Protein AF-W2FVL3-F1 (afdb_monomer_lite)

Secondary structure (DSSP, 8-state):
--HHHHHHHHHHHHHHHHHHHHT--HHHHHHHHHHHHHHHHHHHHHHHHHHHHHHHHHHHHHHHHHHHHHHHHHHHHHHHH--HHHHHHHHHHHHHHHHHHHHH--HHHHHHHHHHHHHHHHHHHHHHHHHT-TT--GGG--STTB-TTT--B---TT---TTT----

Structure (mmCIF, N/CA/C/O backbone):
data_AF-W2FVL3-F1
#
_entry.id   AF-W2FVL3-F1
#
loop_
_atom_site.group_PDB
_atom_site.id
_atom_site.type_symbol
_atom_site.label_atom_id
_atom_site.label_alt_id
_atom_site.label_comp_id
_atom_site.label_asym_id
_atom_site.label_entity_id
_atom_site.label_seq_id
_atom_site.pdbx_PDB_ins_code
_atom_site.Cartn_x
_atom_site.Cartn_y
_atom_site.Cartn_z
_atom_site.occupancy
_atom_site.B_iso_or_equiv
_atom_site.auth_seq_id
_atom_site.auth_comp_id
_atom_site.auth_asym_id
_atom_site.auth_atom_id
_atom_site.pdbx_PDB_model_num
ATOM 1 N N . MET A 1 1 ? -37.834 19.046 22.565 1.00 61.03 1 MET A N 1
ATOM 2 C CA . MET A 1 1 ? -37.495 18.593 23.935 1.00 61.03 1 MET A CA 1
ATOM 3 C C . MET A 1 1 ? -36.667 19.686 24.586 1.00 61.03 1 MET A C 1
ATOM 5 O O . MET A 1 1 ? -35.630 20.024 24.032 1.00 61.03 1 MET A O 1
ATOM 9 N N . SER A 1 2 ? -37.139 20.301 25.674 1.00 80.56 2 SER A N 1
ATOM 10 C CA . SER A 1 2 ? -36.392 21.390 26.328 1.00 80.56 2 SER A CA 1
ATOM 11 C C . SER A 1 2 ? -35.314 20.845 27.274 1.00 80.56 2 SER A C 1
ATOM 13 O O . SER A 1 2 ? -35.442 19.735 27.798 1.00 80.56 2 SER A O 1
ATOM 15 N N . SER A 1 3 ? -34.259 21.624 27.528 1.00 77.00 3 SER A N 1
ATOM 16 C CA . SER A 1 3 ? -33.194 21.294 28.495 1.00 77.00 3 SER A CA 1
ATOM 17 C C . SER A 1 3 ? -33.758 20.909 29.870 1.00 77.00 3 SER A C 1
ATOM 19 O O . SER A 1 3 ? -33.365 19.907 30.460 1.00 77.00 3 SER A O 1
ATOM 21 N N . SER A 1 4 ? -34.791 21.626 30.315 1.00 81.12 4 SER A N 1
ATOM 22 C CA . SER A 1 4 ? -35.552 21.362 31.543 1.00 81.12 4 SER A CA 1
ATOM 23 C C . SER A 1 4 ? -36.251 19.990 31.574 1.00 81.12 4 SER A C 1
ATOM 25 O O . SER A 1 4 ? -36.452 19.407 32.643 1.00 81.12 4 SER A O 1
ATOM 27 N N . GLN A 1 5 ? -36.659 19.456 30.422 1.00 81.56 5 GLN A N 1
ATOM 28 C CA . GLN A 1 5 ? -37.253 18.118 30.335 1.00 81.56 5 GLN A CA 1
ATOM 29 C C . GLN A 1 5 ? -36.175 17.030 30.409 1.00 81.56 5 GLN A C 1
ATOM 31 O O . GLN A 1 5 ? -36.353 16.046 31.127 1.00 81.56 5 GLN A O 1
ATOM 36 N N . LEU A 1 6 ? -35.034 17.233 29.744 1.00 85.94 6 LEU A N 1
ATOM 37 C CA . LEU A 1 6 ? -33.889 16.319 29.804 1.00 85.94 6 LEU A CA 1
ATOM 38 C C . LEU A 1 6 ? -33.333 16.193 31.231 1.00 85.94 6 LEU A C 1
ATOM 40 O O . LEU A 1 6 ? -33.137 15.075 31.711 1.00 85.94 6 LEU A O 1
ATOM 44 N N . GLU A 1 7 ? -33.175 17.308 31.945 1.00 86.81 7 GLU A N 1
ATOM 45 C CA . GLU A 1 7 ? -32.717 17.341 33.342 1.00 86.81 7 GLU A CA 1
ATOM 46 C C . GLU A 1 7 ? -33.623 16.496 34.257 1.00 86.81 7 GLU A C 1
ATOM 48 O O . GLU A 1 7 ? -33.160 15.627 34.999 1.00 86.81 7 GLU A O 1
ATOM 53 N N . ARG A 1 8 ? -34.947 16.672 34.127 1.00 85.69 8 ARG A N 1
ATOM 54 C CA . ARG A 1 8 ? -35.949 15.918 34.895 1.00 85.69 8 ARG A CA 1
ATOM 55 C C . ARG A 1 8 ? -35.918 14.422 34.592 1.00 85.69 8 ARG A C 1
ATOM 57 O O . ARG A 1 8 ? -36.069 13.610 35.504 1.00 85.69 8 ARG A O 1
ATOM 64 N N . THR A 1 9 ? -35.699 14.034 33.335 1.00 88.56 9 THR A N 1
ATOM 65 C CA . THR A 1 9 ? -35.560 12.611 32.972 1.00 88.56 9 THR A CA 1
ATOM 66 C C . THR A 1 9 ? -34.269 11.991 33.508 1.00 88.56 9 THR A C 1
ATOM 68 O O . THR A 1 9 ? -34.305 10.861 33.996 1.00 88.56 9 THR A O 1
ATOM 71 N N . ARG A 1 10 ? -33.147 12.727 33.504 1.00 89.31 10 ARG A N 1
ATOM 72 C CA . ARG A 1 10 ? -31.885 12.285 34.122 1.00 89.31 10 ARG A CA 1
ATOM 73 C C . ARG A 1 10 ? -32.040 12.080 35.624 1.00 89.31 10 ARG A C 1
ATOM 75 O O . ARG A 1 10 ? -31.645 11.030 36.122 1.00 89.31 10 ARG A O 1
ATOM 82 N N . GLN A 1 11 ? -32.661 13.031 36.324 1.00 89.06 11 GLN A N 1
ATOM 83 C CA . GLN A 1 11 ? -32.917 12.923 37.763 1.00 89.06 11 GLN A CA 1
ATOM 84 C C . GLN A 1 11 ? -33.814 11.724 38.094 1.00 89.06 11 GLN A C 1
ATOM 86 O O . GLN A 1 11 ? -33.432 10.894 38.918 1.00 89.06 11 GLN A O 1
ATOM 91 N N . LYS A 1 12 ? -34.936 11.549 37.380 1.00 91.00 12 LYS A N 1
ATOM 92 C CA . LYS A 1 12 ? -35.815 10.375 37.548 1.00 91.00 12 LYS A CA 1
ATOM 93 C C . LYS A 1 12 ? -35.104 9.048 37.273 1.00 91.00 12 LYS A C 1
ATOM 95 O O . LYS A 1 12 ? -35.323 8.071 37.989 1.00 91.00 12 LYS A O 1
ATOM 100 N N . ASN A 1 13 ? -34.255 8.983 36.249 1.00 91.38 13 ASN A N 1
ATOM 101 C CA . ASN A 1 13 ? -33.482 7.776 35.947 1.00 91.38 13 ASN A CA 1
ATOM 102 C C . ASN A 1 13 ? -32.419 7.490 37.013 1.00 91.38 13 ASN A C 1
ATOM 104 O O . ASN A 1 13 ? -32.245 6.336 37.405 1.00 91.38 13 ASN A O 1
ATOM 108 N N . ALA A 1 14 ? -31.746 8.525 37.519 1.00 89.94 14 ALA A N 1
ATOM 109 C CA . ALA A 1 14 ? -30.783 8.393 38.606 1.00 89.94 14 ALA A CA 1
ATOM 110 C C . ALA A 1 14 ? -31.454 7.892 39.894 1.00 89.94 14 ALA A C 1
ATOM 112 O O . ALA A 1 14 ? -30.926 6.998 40.554 1.00 89.94 14 ALA A O 1
ATOM 113 N N . GLU A 1 15 ? -32.637 8.409 40.222 1.00 87.81 15 GLU A N 1
ATOM 114 C CA . GLU A 1 15 ? -33.422 7.988 41.383 1.00 87.81 15 GLU A CA 1
ATOM 115 C C . GLU A 1 15 ? -33.911 6.538 41.248 1.00 87.81 15 GLU A C 1
ATOM 117 O O . GLU A 1 15 ? -33.683 5.724 42.144 1.00 87.81 15 GLU A O 1
ATOM 122 N N . ARG A 1 16 ? -34.453 6.155 40.081 1.00 87.06 16 ARG A N 1
ATOM 123 C CA . ARG A 1 16 ? -34.780 4.750 39.765 1.00 87.06 16 ARG A CA 1
ATOM 124 C C . ARG A 1 16 ? -33.578 3.827 39.926 1.00 87.06 16 ARG A C 1
ATOM 126 O O . ARG A 1 16 ? -33.713 2.715 40.431 1.00 87.06 16 ARG A O 1
ATOM 133 N N . HIS A 1 17 ? -32.402 4.268 39.495 1.00 85.94 17 HIS A N 1
ATOM 134 C CA . HIS A 1 17 ? -31.179 3.489 39.614 1.00 85.94 17 HIS A CA 1
ATOM 135 C C . HIS A 1 17 ? -30.710 3.353 41.074 1.00 85.94 17 HIS A C 1
ATOM 137 O O . HIS A 1 17 ? -30.272 2.272 41.469 1.00 85.94 17 HIS A O 1
ATOM 143 N N . ARG A 1 18 ? -30.853 4.403 41.899 1.00 84.38 18 ARG A N 1
ATOM 144 C CA . ARG A 1 18 ? -30.587 4.349 43.351 1.00 84.38 18 ARG A CA 1
ATOM 145 C C . ARG A 1 18 ? -31.518 3.367 44.061 1.00 84.38 18 ARG A C 1
ATOM 147 O O . ARG A 1 18 ? -31.030 2.518 44.799 1.00 84.38 18 ARG A O 1
ATOM 154 N N . LEU A 1 19 ? -32.822 3.435 43.786 1.00 85.19 19 LEU A N 1
ATOM 155 C CA . LEU A 1 19 ? -33.815 2.525 44.369 1.00 85.19 19 LEU A CA 1
ATOM 156 C C . LEU A 1 19 ? -33.547 1.070 43.979 1.00 85.19 19 LEU A C 1
ATOM 158 O O . LEU A 1 19 ? -33.533 0.198 44.842 1.00 85.19 19 LEU A O 1
ATOM 162 N N . ARG A 1 20 ? -33.237 0.816 42.700 1.00 81.25 20 ARG A N 1
ATOM 163 C CA . ARG A 1 20 ? -32.835 -0.521 42.245 1.00 81.25 20 ARG A CA 1
ATOM 164 C C . ARG A 1 20 ? -31.609 -1.016 42.994 1.00 81.25 20 ARG A C 1
ATOM 166 O O . ARG A 1 20 ? -31.635 -2.139 43.460 1.00 81.25 20 ARG A O 1
ATOM 173 N N . ARG A 1 21 ? -30.562 -0.193 43.152 1.00 78.94 21 ARG A N 1
ATOM 174 C CA . ARG A 1 21 ? -29.357 -0.566 43.918 1.00 78.94 21 ARG A CA 1
ATOM 175 C C . ARG A 1 21 ? -29.659 -0.898 45.381 1.00 78.94 21 ARG A C 1
ATOM 177 O O . ARG A 1 21 ? -29.070 -1.841 45.889 1.00 78.94 21 ARG A O 1
ATOM 184 N N . ALA A 1 22 ? -30.561 -0.161 46.028 1.00 80.62 22 ALA A N 1
ATOM 185 C CA . ALA A 1 22 ? -30.944 -0.402 47.420 1.00 80.62 22 ALA A CA 1
ATOM 186 C C . ALA A 1 22 ? -31.728 -1.714 47.620 1.00 80.62 22 ALA A C 1
ATOM 188 O O . ALA A 1 22 ? -31.691 -2.283 48.704 1.00 80.62 22 ALA A O 1
ATOM 189 N N . GLN A 1 23 ? -32.416 -2.202 46.581 1.00 81.69 23 GLN A N 1
ATOM 190 C CA . GLN A 1 23 ? -33.205 -3.441 46.612 1.00 81.69 23 GLN A CA 1
ATOM 191 C C . GLN A 1 23 ? -32.422 -4.692 46.177 1.00 81.69 23 GLN A C 1
ATOM 193 O O . GLN A 1 23 ? -32.975 -5.792 46.204 1.00 81.69 23 GLN A O 1
ATOM 198 N N . ARG A 1 24 ? -31.156 -4.556 45.757 1.00 81.12 24 ARG A N 1
ATOM 199 C CA . ARG A 1 24 ? -30.367 -5.702 45.280 1.00 81.12 24 ARG A CA 1
ATOM 200 C C . ARG A 1 24 ? -29.954 -6.611 46.424 1.00 81.12 24 ARG A C 1
ATOM 202 O O . ARG A 1 24 ? -29.494 -6.155 47.470 1.00 81.12 24 ARG A O 1
ATOM 209 N N . LYS A 1 25 ? -30.041 -7.915 46.171 1.00 82.25 25 LYS A N 1
ATOM 210 C CA . LYS A 1 25 ? -29.457 -8.940 47.041 1.00 82.25 25 LYS A CA 1
ATOM 211 C C . LYS A 1 25 ? -27.935 -8.950 46.884 1.00 82.25 25 LYS A C 1
ATOM 213 O O . LYS A 1 25 ? -27.417 -8.613 45.819 1.00 82.25 25 LYS A O 1
ATOM 218 N N . ALA A 1 26 ? -27.224 -9.364 47.932 1.00 79.75 26 ALA A N 1
ATOM 219 C CA . ALA A 1 26 ? -25.760 -9.447 47.928 1.00 79.75 26 ALA A CA 1
ATOM 220 C C . ALA A 1 26 ? -25.223 -10.296 46.757 1.00 79.75 26 ALA A C 1
ATOM 222 O O . ALA A 1 26 ? -24.279 -9.879 46.090 1.00 79.75 26 ALA A O 1
ATOM 223 N N . GLU A 1 27 ? -25.901 -11.403 46.444 1.00 78.75 27 GLU A N 1
ATOM 224 C CA . GLU A 1 27 ? -25.590 -12.299 45.319 1.00 78.75 27 GLU A CA 1
ATOM 225 C C . GLU A 1 27 ? -25.622 -11.586 43.956 1.00 78.75 27 GLU A C 1
ATOM 227 O O . GLU A 1 27 ? -24.762 -11.801 43.107 1.00 78.75 27 GLU A O 1
ATOM 232 N N . GLU A 1 28 ? -26.576 -10.676 43.738 1.00 86.19 28 GLU A N 1
ATOM 233 C CA . GLU A 1 28 ? -26.697 -9.939 42.474 1.00 86.19 28 GLU A CA 1
ATOM 234 C C . GLU A 1 28 ? -25.573 -8.902 42.316 1.00 86.19 28 GLU A C 1
ATOM 236 O O . GLU A 1 28 ? -25.048 -8.683 41.222 1.00 86.19 28 GLU A O 1
ATOM 241 N N . VAL A 1 29 ? -25.174 -8.272 43.424 1.00 87.06 29 VAL A N 1
ATOM 242 C CA . VAL A 1 29 ? -24.044 -7.334 43.454 1.00 87.06 29 VAL A CA 1
ATOM 243 C C . VAL A 1 29 ? -22.728 -8.067 43.195 1.00 87.06 29 VAL A C 1
ATOM 245 O O . VAL A 1 29 ? -21.850 -7.532 42.516 1.00 87.06 29 VAL A O 1
ATOM 248 N N . GLU A 1 30 ? -22.581 -9.279 43.720 1.00 88.44 30 GLU A N 1
ATOM 249 C CA . GLU A 1 30 ? -21.415 -10.123 43.475 1.00 88.44 30 GLU A CA 1
ATOM 250 C C . GLU A 1 30 ? -21.347 -10.592 42.016 1.00 88.44 30 GLU A C 1
ATOM 252 O O . GLU A 1 30 ? -20.313 -10.395 41.374 1.00 88.44 30 GLU A O 1
ATOM 257 N N . ALA A 1 31 ? -22.465 -11.047 41.444 1.00 90.50 31 ALA A N 1
ATOM 258 C CA . ALA A 1 31 ? -22.557 -11.402 40.028 1.00 90.50 31 ALA A CA 1
ATOM 259 C C . ALA A 1 31 ? -22.223 -10.216 39.098 1.00 90.50 31 ALA A C 1
ATOM 261 O O . ALA A 1 31 ? -21.542 -10.376 38.084 1.00 90.50 31 ALA A O 1
ATOM 262 N N . ASP A 1 32 ? -22.645 -8.993 39.437 1.00 91.62 32 ASP A N 1
ATOM 263 C CA . ASP A 1 32 ? -22.260 -7.785 38.694 1.00 91.62 32 ASP A CA 1
ATOM 264 C C . ASP A 1 32 ? -20.761 -7.482 38.791 1.00 91.62 32 ASP A C 1
ATOM 266 O O . ASP A 1 32 ? -20.142 -7.061 37.808 1.00 91.62 32 ASP A O 1
ATOM 270 N N . ARG A 1 33 ? -20.151 -7.684 39.962 1.00 90.81 33 ARG A N 1
ATOM 271 C CA . ARG A 1 33 ? -18.703 -7.504 40.144 1.00 90.81 33 ARG A CA 1
ATOM 272 C C . ARG A 1 33 ? -17.922 -8.534 39.342 1.00 90.81 33 ARG A C 1
ATOM 274 O O . ARG A 1 33 ? -16.933 -8.168 38.710 1.00 90.81 33 ARG A O 1
ATOM 281 N N . GLU A 1 34 ? -18.364 -9.784 39.337 1.00 94.19 34 GLU A N 1
ATOM 282 C CA . GLU A 1 34 ? -17.744 -10.853 38.561 1.00 94.19 34 GLU A CA 1
ATOM 283 C C . GLU A 1 34 ? -17.861 -10.592 37.056 1.00 94.19 34 GLU A C 1
ATOM 285 O O . GLU A 1 34 ? -16.846 -10.593 36.357 1.00 94.19 34 GLU A O 1
ATOM 290 N N . ARG A 1 35 ? -19.051 -10.215 36.567 1.00 94.44 35 ARG A N 1
ATOM 291 C CA . ARG A 1 35 ? -19.247 -9.793 35.170 1.00 94.44 35 ARG A CA 1
ATOM 292 C C . ARG A 1 35 ? -18.317 -8.650 34.773 1.00 94.44 35 ARG A C 1
ATOM 294 O O . ARG A 1 35 ? -17.691 -8.710 33.717 1.00 94.44 35 ARG A O 1
ATOM 301 N N . ASN A 1 36 ? -18.174 -7.631 35.621 1.00 95.75 36 ASN A N 1
ATOM 302 C CA . ASN A 1 36 ? -17.252 -6.524 35.356 1.00 95.75 36 ASN A CA 1
ATOM 303 C C . ASN A 1 36 ? -15.785 -6.978 35.345 1.00 95.75 36 ASN A C 1
ATOM 305 O O . ASN A 1 36 ? -15.021 -6.545 34.482 1.00 95.75 36 ASN A O 1
ATOM 309 N N . ARG A 1 37 ? -15.377 -7.867 36.260 1.00 96.06 37 ARG A N 1
ATOM 310 C CA . ARG A 1 37 ? -14.016 -8.431 36.279 1.00 96.06 37 ARG A CA 1
ATOM 311 C C . ARG A 1 37 ? -13.713 -9.195 34.992 1.00 96.06 37 ARG A C 1
ATOM 313 O O . ARG A 1 37 ? -12.698 -8.905 34.360 1.00 96.06 37 ARG A O 1
ATOM 320 N N . LEU A 1 38 ? -14.605 -10.099 34.586 1.00 96.75 38 LEU A N 1
ATOM 321 C CA . LEU A 1 38 ? -14.466 -10.887 33.360 1.00 96.75 38 LEU A CA 1
ATOM 322 C C . LEU A 1 38 ? -14.463 -9.992 32.119 1.00 96.75 38 LEU A C 1
ATOM 324 O O . LEU A 1 38 ? -13.605 -10.149 31.255 1.00 96.75 38 LEU A O 1
ATOM 328 N N . SER A 1 39 ? -15.344 -8.991 32.064 1.00 96.44 39 SER A N 1
ATOM 329 C CA . SER A 1 39 ? -15.375 -8.012 30.973 1.00 96.44 39 SER A CA 1
ATOM 330 C C . SER A 1 39 ? -14.058 -7.240 30.864 1.00 96.44 39 SER A C 1
ATOM 332 O O . SER A 1 39 ? -13.504 -7.103 29.775 1.00 96.44 39 SER A O 1
ATOM 334 N N . HIS A 1 40 ? -13.514 -6.752 31.983 1.00 96.38 40 HIS A N 1
ATOM 335 C CA . HIS A 1 40 ? -12.232 -6.047 31.977 1.00 96.38 40 HIS A CA 1
ATOM 336 C C . HIS A 1 40 ? -11.058 -6.960 31.621 1.00 96.38 40 HIS A C 1
ATOM 338 O O . HIS A 1 40 ? -10.118 -6.520 30.959 1.00 96.38 40 HIS A O 1
ATOM 344 N N . GLN A 1 41 ? -11.087 -8.219 32.057 1.00 96.25 41 GLN A N 1
ATOM 345 C CA . GLN A 1 41 ? -10.080 -9.207 31.687 1.00 96.25 41 GLN A CA 1
ATOM 346 C C . GLN A 1 41 ? -10.128 -9.502 30.186 1.00 96.25 41 GLN A C 1
ATOM 348 O O . GLN A 1 41 ? -9.103 -9.367 29.525 1.00 96.25 41 GLN A O 1
ATOM 353 N N . ALA A 1 42 ? -11.310 -9.793 29.639 1.00 96.31 42 ALA A N 1
ATOM 354 C CA . ALA A 1 42 ? -11.508 -10.037 28.214 1.00 96.31 42 ALA A CA 1
ATOM 355 C C . ALA A 1 42 ? -11.062 -8.836 27.370 1.00 96.31 42 ALA A C 1
ATOM 357 O O . ALA A 1 42 ? -10.326 -8.998 26.400 1.00 96.31 42 ALA A O 1
ATOM 358 N N . GLN A 1 43 ? -11.417 -7.614 27.779 1.00 96.44 43 GLN A N 1
ATOM 359 C CA . GLN A 1 43 ? -11.005 -6.404 27.071 1.00 96.44 43 GLN A CA 1
ATOM 360 C C . GLN A 1 43 ? -9.482 -6.209 27.079 1.00 96.44 43 GLN A C 1
ATOM 362 O O . GLN A 1 43 ? -8.913 -5.794 26.070 1.00 96.44 43 GLN A O 1
ATOM 367 N N . ARG A 1 44 ? -8.806 -6.513 28.195 1.00 95.88 44 ARG A N 1
ATOM 368 C CA . ARG A 1 44 ? -7.336 -6.483 28.260 1.00 95.88 44 ARG A CA 1
ATOM 369 C C . ARG A 1 44 ? -6.717 -7.537 27.348 1.00 95.88 44 ARG A C 1
ATOM 371 O O . ARG A 1 44 ? -5.820 -7.201 26.585 1.00 95.88 44 ARG A O 1
ATOM 378 N N . SER A 1 45 ? -7.224 -8.767 27.379 1.00 95.31 45 SER A N 1
ATOM 379 C CA . SER A 1 45 ? -6.746 -9.852 26.518 1.00 95.31 45 SER A CA 1
ATOM 380 C C . SER A 1 45 ? -6.893 -9.515 25.035 1.00 95.31 45 SER A C 1
ATOM 382 O O . SER A 1 45 ? -5.936 -9.689 24.286 1.00 95.31 45 SER A O 1
ATOM 384 N N . LEU A 1 46 ? -8.040 -8.964 24.629 1.00 96.25 46 LEU A N 1
ATOM 385 C CA . LEU A 1 46 ? -8.279 -8.531 23.251 1.00 96.25 46 LEU A CA 1
ATOM 386 C C . LEU A 1 46 ? -7.320 -7.417 22.829 1.00 96.25 46 LEU A C 1
ATOM 388 O O . LEU A 1 46 ? -6.731 -7.497 21.759 1.00 96.25 46 LEU A O 1
ATOM 392 N N . ARG A 1 47 ? -7.096 -6.405 23.678 1.00 95.94 47 ARG A N 1
ATOM 393 C CA . ARG A 1 47 ? -6.133 -5.331 23.376 1.00 95.94 47 ARG A CA 1
ATOM 394 C C . ARG A 1 47 ? -4.721 -5.868 23.167 1.00 95.94 47 ARG A C 1
ATOM 396 O O . ARG A 1 47 ? -4.046 -5.443 22.239 1.00 95.94 47 ARG A O 1
ATOM 403 N N . THR A 1 48 ? -4.292 -6.810 24.003 1.00 95.94 48 THR A N 1
ATOM 404 C CA . THR A 1 48 ? -2.978 -7.444 23.859 1.00 95.94 48 THR A CA 1
ATOM 405 C C . THR A 1 48 ? -2.888 -8.294 22.592 1.00 95.94 48 THR A C 1
ATOM 407 O O . THR A 1 48 ? -1.841 -8.309 21.954 1.00 95.94 48 THR A O 1
ATOM 410 N N . GLN A 1 49 ? -3.957 -9.001 22.216 1.00 95.75 49 GLN A N 1
ATOM 411 C CA . GLN A 1 49 ? -3.991 -9.770 20.967 1.00 95.75 49 GLN A CA 1
ATOM 412 C C . GLN A 1 49 ? -3.895 -8.854 19.750 1.00 95.75 49 GLN A C 1
ATOM 414 O O . GLN A 1 49 ? -3.004 -9.052 18.935 1.00 95.75 49 GLN A O 1
ATOM 419 N N . VAL A 1 50 ? -4.716 -7.803 19.695 1.00 96.62 50 VAL A N 1
ATOM 420 C CA . VAL A 1 50 ? -4.697 -6.827 18.596 1.00 96.62 50 VAL A CA 1
ATOM 421 C C . VAL A 1 50 ? -3.333 -6.147 18.481 1.00 96.62 50 VAL A C 1
ATOM 423 O O . VAL A 1 50 ? -2.822 -5.997 17.379 1.00 96.62 50 VAL A O 1
ATOM 426 N N . ALA A 1 51 ? -2.703 -5.780 19.602 1.00 95.50 51 ALA A N 1
ATOM 427 C CA . ALA A 1 51 ? -1.361 -5.198 19.579 1.00 95.50 51 ALA A CA 1
ATOM 428 C C . ALA A 1 51 ? -0.330 -6.156 18.957 1.00 95.50 51 ALA A C 1
ATOM 430 O O . ALA A 1 51 ? 0.447 -5.748 18.102 1.00 95.50 51 ALA A O 1
ATOM 431 N N . ARG A 1 52 ? -0.369 -7.442 19.328 1.00 95.31 52 ARG A N 1
ATOM 432 C CA . ARG A 1 52 ? 0.528 -8.465 18.768 1.00 95.31 52 ARG A CA 1
ATOM 433 C C . ARG A 1 52 ? 0.249 -8.759 17.299 1.00 95.31 52 ARG A C 1
ATOM 435 O O . ARG A 1 52 ? 1.179 -9.032 16.552 1.00 95.31 52 ARG A O 1
ATOM 442 N N . GLU A 1 53 ? -1.016 -8.775 16.893 1.00 95.19 53 GLU A N 1
ATOM 443 C CA . GLU A 1 53 ? -1.394 -8.964 15.490 1.00 95.19 53 GLU A CA 1
ATOM 444 C C . GLU A 1 53 ? -0.889 -7.804 14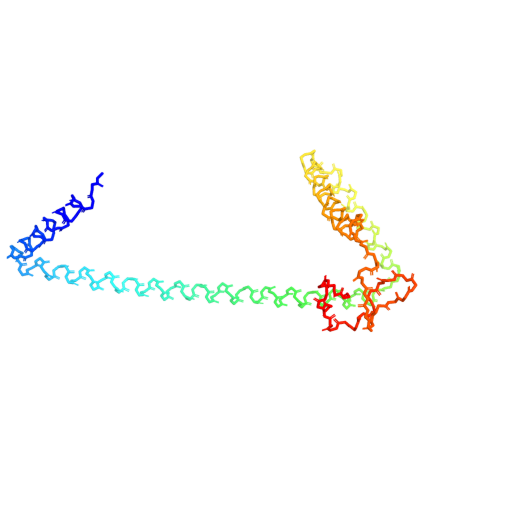.641 1.00 95.19 53 GLU A C 1
ATOM 446 O O . GLU A 1 53 ? -0.222 -8.033 13.640 1.00 95.19 53 GLU A O 1
ATOM 451 N N . HIS A 1 54 ? -1.085 -6.577 15.112 1.00 96.12 54 HIS A N 1
ATOM 452 C CA . HIS A 1 54 ? -0.567 -5.387 14.456 1.00 96.12 54 HIS A CA 1
ATOM 453 C C . HIS A 1 54 ? 0.969 -5.380 14.374 1.00 96.12 54 HIS A C 1
ATOM 455 O O . HIS A 1 54 ? 1.521 -5.074 13.323 1.00 96.12 54 HIS A O 1
ATOM 461 N N . GLU A 1 55 ? 1.679 -5.772 15.438 1.00 95.50 55 GLU A N 1
ATOM 462 C CA . GLU A 1 55 ? 3.144 -5.928 15.401 1.00 95.50 55 GLU A CA 1
ATOM 463 C C . GLU A 1 55 ? 3.590 -6.956 14.348 1.00 95.50 55 GLU A C 1
ATOM 465 O O . GLU A 1 55 ? 4.547 -6.712 13.617 1.00 95.50 55 GLU A O 1
ATOM 470 N N . ARG A 1 56 ? 2.884 -8.087 14.221 1.00 95.25 56 ARG A N 1
ATOM 471 C CA . ARG A 1 56 ? 3.179 -9.099 13.191 1.00 95.25 56 ARG A CA 1
ATOM 472 C C . ARG A 1 56 ? 2.898 -8.591 11.782 1.00 95.25 56 ARG A C 1
ATOM 474 O O . ARG A 1 56 ? 3.659 -8.887 10.868 1.00 95.25 56 ARG A O 1
ATOM 481 N N . GLU A 1 57 ? 1.804 -7.858 11.596 1.00 95.38 57 GLU A N 1
ATOM 482 C CA . GLU A 1 57 ? 1.462 -7.257 10.305 1.00 95.38 57 GLU A CA 1
ATOM 483 C C . GLU A 1 57 ? 2.519 -6.244 9.869 1.00 95.38 57 GLU A C 1
ATOM 485 O O . GLU A 1 57 ? 2.935 -6.279 8.710 1.00 95.38 57 GLU A O 1
ATOM 490 N N . GLN A 1 58 ? 2.993 -5.410 10.801 1.00 95.12 58 GLN A N 1
ATOM 491 C CA . GLN A 1 58 ? 4.084 -4.468 10.557 1.00 95.12 58 GLN A CA 1
ATOM 492 C C . GLN A 1 58 ? 5.377 -5.184 10.191 1.00 95.12 58 GLN A C 1
ATOM 494 O O . GLN A 1 58 ? 5.962 -4.869 9.163 1.00 95.12 58 GLN A O 1
ATOM 499 N N . GLN A 1 59 ? 5.777 -6.199 10.961 1.00 94.19 59 GLN A N 1
ATOM 500 C CA . GLN A 1 59 ? 6.967 -6.995 10.644 1.00 94.19 59 GLN A CA 1
ATOM 501 C C . GLN A 1 59 ? 6.876 -7.607 9.246 1.00 94.19 59 GLN A C 1
ATOM 503 O O . GLN A 1 59 ? 7.803 -7.485 8.454 1.00 94.19 59 GLN A O 1
ATOM 508 N N . ALA A 1 60 ? 5.728 -8.188 8.897 1.00 95.69 60 ALA A N 1
ATOM 509 C CA . ALA A 1 60 ? 5.527 -8.750 7.570 1.00 95.69 60 ALA A CA 1
ATOM 510 C C . ALA A 1 60 ? 5.524 -7.672 6.467 1.00 95.69 60 ALA A C 1
ATOM 512 O O . ALA A 1 60 ? 5.873 -7.959 5.323 1.00 95.69 60 ALA A O 1
ATOM 513 N N . GLU A 1 61 ? 5.080 -6.446 6.755 1.00 96.31 61 GLU A N 1
ATOM 514 C CA . GLU A 1 61 ? 5.170 -5.328 5.814 1.00 96.31 61 GLU A CA 1
ATOM 515 C C . GLU A 1 61 ? 6.609 -4.861 5.616 1.00 96.31 61 GLU A C 1
ATOM 517 O O . GLU A 1 61 ? 7.021 -4.684 4.468 1.00 96.31 61 GLU A O 1
ATOM 522 N N . ASP A 1 62 ? 7.365 -4.730 6.701 1.00 95.56 62 ASP A N 1
ATOM 523 C CA . ASP A 1 62 ? 8.771 -4.347 6.677 1.00 95.56 62 ASP A CA 1
ATOM 524 C C . ASP A 1 62 ? 9.610 -5.388 5.930 1.00 95.56 62 ASP A C 1
ATOM 526 O O . ASP A 1 62 ? 10.367 -5.024 5.034 1.00 95.56 62 ASP A O 1
ATOM 530 N N . GLU A 1 63 ? 9.391 -6.681 6.181 1.00 96.44 63 GLU A N 1
ATOM 531 C CA . GLU A 1 63 ? 10.039 -7.772 5.442 1.00 96.44 63 GLU A CA 1
ATOM 532 C C . GLU A 1 63 ? 9.715 -7.713 3.942 1.00 96.44 63 GLU A C 1
ATOM 534 O O . GLU A 1 63 ? 10.609 -7.762 3.095 1.00 96.44 63 GLU A O 1
ATOM 539 N N . ARG A 1 64 ? 8.435 -7.533 3.577 1.00 96.44 64 ARG A N 1
ATOM 540 C CA . ARG A 1 64 ? 8.038 -7.370 2.165 1.00 96.44 64 ARG A CA 1
ATOM 541 C C . ARG A 1 64 ? 8.656 -6.125 1.540 1.00 96.44 64 ARG A C 1
ATOM 543 O O . ARG A 1 64 ? 8.901 -6.101 0.332 1.00 96.44 64 ARG A O 1
ATOM 550 N N . LYS A 1 65 ? 8.828 -5.055 2.313 1.00 97.25 65 LYS A N 1
ATOM 551 C CA . LYS A 1 65 ? 9.444 -3.816 1.846 1.00 97.25 65 LYS A CA 1
ATOM 552 C C . LYS A 1 65 ? 10.935 -4.021 1.605 1.00 97.25 65 LYS A C 1
ATOM 554 O O . LYS A 1 65 ? 11.403 -3.664 0.528 1.00 97.25 65 LYS A O 1
ATOM 559 N N . GLU A 1 66 ? 11.637 -4.654 2.536 1.00 96.44 66 GLU A N 1
ATOM 560 C CA . GLU A 1 66 ? 13.049 -5.006 2.394 1.00 96.44 66 GLU A CA 1
ATOM 561 C C . GLU A 1 66 ? 13.272 -5.912 1.176 1.00 96.44 66 GLU A C 1
ATOM 563 O O . GLU A 1 66 ? 14.135 -5.635 0.344 1.00 96.44 66 GLU A O 1
ATOM 568 N N . GLU A 1 67 ? 12.423 -6.925 0.979 1.00 97.00 67 GLU A N 1
ATOM 569 C CA . GLU A 1 67 ? 12.482 -7.794 -0.199 1.00 97.00 67 GLU A CA 1
ATOM 570 C C . GLU A 1 67 ? 12.292 -7.005 -1.508 1.00 97.00 67 GLU A C 1
ATOM 572 O O . GLU A 1 67 ? 13.001 -7.222 -2.496 1.00 97.00 67 GLU A O 1
ATOM 577 N N . ARG A 1 68 ? 11.347 -6.057 -1.541 1.00 97.06 68 ARG A N 1
ATOM 578 C CA . ARG A 1 68 ? 11.132 -5.185 -2.709 1.00 97.06 68 ARG A CA 1
ATOM 579 C C . ARG A 1 68 ? 12.335 -4.290 -2.976 1.00 97.06 68 ARG A C 1
ATOM 581 O O . ARG A 1 68 ? 12.691 -4.108 -4.139 1.00 97.06 68 ARG A O 1
ATOM 588 N N . GLU A 1 69 ? 12.944 -3.735 -1.935 1.00 96.94 69 GLU A N 1
ATOM 589 C CA . GLU A 1 69 ? 14.133 -2.889 -2.047 1.00 96.94 69 GLU A CA 1
ATOM 590 C C . GLU A 1 69 ? 15.334 -3.695 -2.553 1.00 96.94 69 GLU A C 1
ATOM 592 O O . GLU A 1 69 ? 15.978 -3.286 -3.521 1.00 96.94 69 GLU A O 1
ATOM 597 N N . ALA A 1 70 ? 15.567 -4.888 -2.003 1.00 96.38 70 ALA A N 1
ATOM 598 C CA . ALA A 1 70 ? 16.603 -5.803 -2.470 1.00 96.38 70 ALA A CA 1
ATOM 599 C C . ALA A 1 70 ? 16.398 -6.182 -3.946 1.00 96.38 70 ALA A C 1
ATOM 601 O O . ALA A 1 70 ? 17.315 -6.059 -4.761 1.00 96.38 70 ALA A O 1
ATOM 602 N N . ASN A 1 71 ? 15.174 -6.556 -4.328 1.00 97.38 71 ASN A N 1
ATOM 603 C CA . ASN A 1 71 ? 14.839 -6.862 -5.718 1.00 97.38 71 ASN A CA 1
ATOM 604 C C . ASN A 1 71 ? 15.030 -5.653 -6.645 1.00 97.38 71 ASN A C 1
ATOM 606 O O . ASN A 1 71 ? 15.516 -5.805 -7.768 1.00 97.38 71 ASN A O 1
ATOM 610 N N . ALA A 1 72 ? 14.685 -4.444 -6.195 1.00 96.69 72 ALA A N 1
ATOM 611 C CA . ALA A 1 72 ? 14.895 -3.226 -6.971 1.00 96.69 72 ALA A CA 1
ATOM 612 C C . ALA A 1 72 ? 16.387 -2.963 -7.225 1.00 96.69 72 ALA A C 1
ATOM 614 O O . ALA A 1 72 ? 16.753 -2.608 -8.350 1.00 96.69 72 ALA A O 1
ATOM 615 N N . VAL A 1 73 ? 17.241 -3.185 -6.219 1.00 96.75 73 VAL A N 1
ATOM 616 C CA . VAL A 1 73 ? 18.703 -3.079 -6.346 1.00 96.75 73 VAL A CA 1
ATOM 617 C C . VAL A 1 73 ? 19.231 -4.11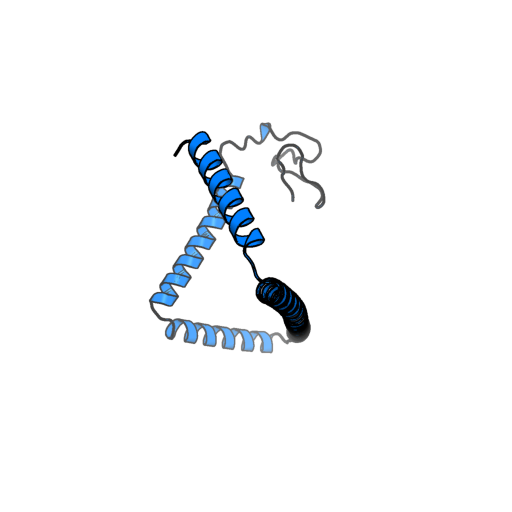4 -7.333 1.00 96.75 73 VAL A C 1
ATOM 619 O O . VAL A 1 73 ? 19.916 -3.737 -8.281 1.00 96.75 73 VAL A O 1
ATOM 622 N N . VAL A 1 74 ? 18.851 -5.387 -7.187 1.00 96.50 74 VAL A N 1
ATOM 623 C CA . VAL A 1 74 ? 19.267 -6.463 -8.102 1.00 96.50 74 VAL A CA 1
ATOM 624 C C . VAL A 1 74 ? 18.898 -6.126 -9.546 1.00 96.50 74 VAL A C 1
ATOM 626 O O . VAL A 1 74 ? 19.747 -6.180 -10.436 1.00 96.50 74 VAL A O 1
ATOM 629 N N . GLN A 1 75 ? 17.657 -5.698 -9.787 1.00 94.38 75 GLN A N 1
ATOM 630 C CA . GLN A 1 75 ? 17.224 -5.302 -11.124 1.00 94.38 75 GLN A CA 1
ATOM 631 C C . GLN A 1 75 ? 17.975 -4.072 -11.651 1.00 94.38 75 GLN A C 1
ATOM 633 O O . GLN A 1 75 ? 18.255 -3.985 -12.846 1.00 94.38 75 GLN A O 1
ATOM 638 N N . ALA A 1 76 ? 18.285 -3.093 -10.798 1.00 94.94 76 ALA A N 1
ATOM 639 C CA . ALA A 1 76 ? 19.052 -1.917 -11.200 1.00 94.94 76 ALA A CA 1
ATOM 640 C C . ALA A 1 76 ? 20.486 -2.291 -11.595 1.00 94.94 76 ALA A C 1
ATOM 642 O O . ALA A 1 76 ? 20.964 -1.847 -12.640 1.00 94.94 76 ALA A O 1
ATOM 643 N N . THR A 1 77 ? 21.136 -3.154 -10.814 1.00 95.38 77 THR A N 1
ATOM 644 C CA . THR A 1 77 ? 22.466 -3.685 -11.121 1.00 95.38 77 THR A CA 1
ATOM 645 C C . THR A 1 77 ? 22.449 -4.476 -12.423 1.00 95.38 77 THR A C 1
ATOM 647 O O . THR A 1 77 ? 23.272 -4.210 -13.297 1.00 95.38 77 THR A O 1
ATOM 650 N N . GLN A 1 78 ? 21.467 -5.359 -12.617 1.00 94.00 78 GLN A N 1
ATOM 651 C CA . GLN A 1 78 ? 21.315 -6.105 -13.865 1.00 94.00 78 GLN A CA 1
ATOM 652 C C . GLN A 1 78 ? 21.180 -5.155 -15.061 1.00 94.00 78 GLN A C 1
ATOM 654 O O . GLN A 1 78 ? 21.929 -5.277 -16.024 1.00 94.00 78 GLN A O 1
ATOM 659 N N . ARG A 1 79 ? 20.307 -4.141 -14.975 1.00 92.81 79 ARG A N 1
ATOM 660 C CA . ARG A 1 79 ? 20.149 -3.131 -16.037 1.00 92.81 79 ARG A CA 1
ATOM 661 C C . ARG A 1 79 ? 21.421 -2.334 -16.317 1.00 92.81 79 ARG A C 1
ATOM 663 O O . ARG A 1 79 ? 21.662 -1.979 -17.465 1.00 92.81 79 ARG A O 1
ATOM 670 N N . SER A 1 80 ? 22.235 -2.043 -15.299 1.00 92.75 80 SER A N 1
ATOM 671 C CA . SER A 1 80 ? 23.517 -1.348 -15.502 1.00 92.75 80 SER A CA 1
ATOM 672 C C . SER A 1 80 ? 24.571 -2.204 -16.207 1.00 92.75 80 SER A C 1
ATOM 674 O O . SER A 1 80 ? 25.467 -1.656 -16.840 1.00 92.75 80 SER A O 1
ATOM 676 N N . GLN A 1 81 ? 24.460 -3.528 -16.097 1.00 94.75 81 GLN A N 1
ATOM 677 C CA . GLN A 1 81 ? 25.390 -4.487 -16.693 1.00 94.75 81 GLN A CA 1
ATOM 678 C C . GLN A 1 81 ? 24.915 -4.999 -18.060 1.00 94.75 81 GLN A C 1
ATOM 680 O O . GLN A 1 81 ? 25.696 -5.619 -18.774 1.00 94.75 81 GLN A O 1
ATOM 685 N N . GLN A 1 82 ? 23.657 -4.736 -18.432 1.00 93.56 82 GLN A N 1
ATOM 686 C CA . GLN A 1 82 ? 23.092 -5.147 -19.714 1.00 93.56 82 GLN A CA 1
ATOM 687 C C . GLN A 1 82 ? 23.818 -4.507 -20.896 1.00 93.56 82 GLN A C 1
ATOM 689 O O . GLN A 1 82 ? 24.022 -3.290 -20.950 1.00 93.56 82 GLN A O 1
ATOM 694 N N . THR A 1 83 ? 24.085 -5.325 -21.904 1.00 94.81 83 THR A N 1
ATOM 695 C CA . THR A 1 83 ? 24.577 -4.897 -23.214 1.00 94.81 83 THR A CA 1
ATOM 696 C C . THR A 1 83 ? 23.475 -4.241 -24.050 1.00 94.81 83 THR A C 1
ATOM 698 O O . THR A 1 83 ? 22.279 -4.371 -23.779 1.00 94.81 83 THR A O 1
ATOM 701 N N . ASP A 1 84 ? 23.866 -3.504 -25.086 1.00 94.81 84 ASP A N 1
ATOM 702 C CA . ASP A 1 84 ? 22.937 -2.820 -25.990 1.00 94.81 84 ASP A CA 1
ATOM 703 C C . ASP A 1 84 ? 21.992 -3.793 -26.710 1.00 94.81 84 ASP A C 1
ATOM 705 O O . ASP A 1 84 ? 20.793 -3.510 -26.808 1.00 94.81 84 ASP A O 1
ATOM 709 N N . ASP A 1 85 ? 22.502 -4.953 -27.130 1.00 95.2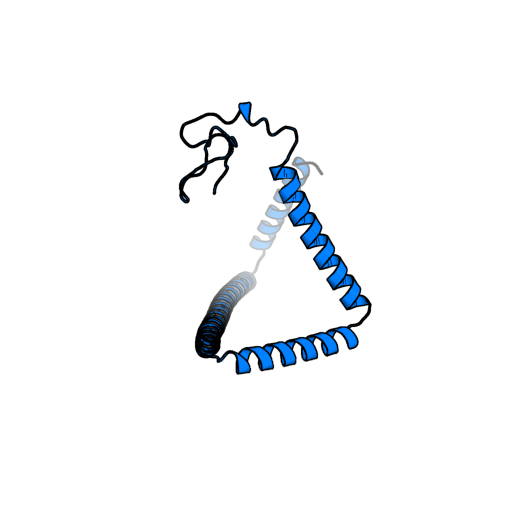5 85 ASP A N 1
ATOM 710 C CA . ASP A 1 85 ? 21.724 -5.998 -27.801 1.00 95.25 85 ASP A CA 1
ATOM 711 C C . ASP A 1 85 ? 20.683 -6.616 -26.859 1.00 95.25 85 ASP A C 1
ATOM 713 O O . ASP A 1 85 ? 19.511 -6.744 -27.217 1.00 95.25 85 ASP A O 1
ATOM 717 N N . GLU A 1 86 ? 21.061 -6.913 -25.611 1.00 94.31 86 GLU A N 1
ATOM 718 C CA . GLU A 1 86 ? 20.124 -7.399 -24.590 1.00 94.31 86 GLU A CA 1
ATOM 719 C C . GLU A 1 86 ? 19.022 -6.375 -24.302 1.00 94.31 86 GLU A C 1
ATOM 721 O O . GLU A 1 86 ? 17.844 -6.734 -24.211 1.00 94.31 86 GLU A O 1
ATOM 726 N N . ARG A 1 87 ? 19.369 -5.082 -24.223 1.00 92.81 87 ARG A N 1
ATOM 727 C CA . ARG A 1 87 ? 18.373 -4.011 -24.059 1.00 92.81 87 ARG A CA 1
ATOM 728 C C . ARG A 1 87 ? 17.442 -3.912 -25.263 1.00 92.81 87 ARG A C 1
ATOM 730 O O . ARG A 1 87 ? 16.267 -3.587 -25.087 1.00 92.81 87 ARG A O 1
ATOM 737 N N . HIS A 1 88 ? 17.938 -4.150 -26.476 1.00 94.94 88 HIS A N 1
ATOM 738 C CA . HIS A 1 88 ? 17.105 -4.164 -27.676 1.00 94.94 88 HIS A CA 1
ATOM 739 C C . HIS A 1 88 ? 16.101 -5.322 -27.635 1.00 94.94 88 HIS A C 1
ATOM 741 O O . HIS A 1 88 ? 14.899 -5.093 -27.779 1.00 94.94 88 HIS A O 1
ATOM 747 N N . ILE A 1 89 ? 16.574 -6.534 -27.332 1.00 95.50 89 ILE A N 1
ATOM 748 C CA . ILE A 1 89 ? 15.740 -7.736 -27.197 1.00 95.50 89 ILE A CA 1
ATOM 749 C C . ILE A 1 89 ? 14.671 -7.541 -26.112 1.00 95.50 89 ILE A C 1
ATOM 751 O O . ILE A 1 89 ? 13.494 -7.826 -26.336 1.00 95.50 89 ILE A O 1
ATOM 755 N N . GLU A 1 90 ? 15.040 -7.005 -24.944 1.00 93.88 90 GLU A N 1
ATOM 756 C CA . GLU A 1 90 ? 14.086 -6.755 -23.859 1.00 93.88 90 GLU A CA 1
ATOM 757 C C . GLU A 1 90 ? 13.002 -5.747 -24.270 1.00 93.88 90 GLU A C 1
ATOM 759 O O . GLU A 1 90 ? 11.818 -5.937 -23.966 1.00 93.88 90 GLU A O 1
ATOM 764 N N . ARG A 1 91 ? 13.383 -4.677 -24.981 1.00 95.06 91 ARG A N 1
ATOM 765 C CA . ARG A 1 91 ? 12.436 -3.676 -25.491 1.00 95.06 91 ARG A CA 1
ATOM 766 C C . ARG A 1 91 ? 11.466 -4.280 -26.493 1.00 95.06 91 ARG A C 1
ATOM 768 O O . ARG A 1 91 ? 10.277 -3.975 -26.402 1.00 95.06 91 ARG A O 1
ATOM 775 N N . ASP A 1 92 ? 11.938 -5.119 -27.407 1.00 96.56 92 ASP A N 1
ATOM 776 C CA . ASP A 1 92 ? 11.076 -5.783 -28.387 1.00 96.56 92 ASP A CA 1
ATOM 777 C C . ASP A 1 92 ? 10.099 -6.739 -27.706 1.00 96.56 92 ASP A C 1
ATOM 779 O O . ASP A 1 92 ? 8.889 -6.614 -27.897 1.00 96.56 92 ASP A O 1
ATOM 783 N N . ALA A 1 93 ? 10.582 -7.564 -26.776 1.00 95.88 93 ALA A N 1
ATOM 784 C CA . ALA A 1 93 ? 9.720 -8.420 -25.966 1.00 95.88 93 ALA A CA 1
ATOM 785 C C . ALA A 1 93 ? 8.685 -7.608 -25.159 1.00 95.88 93 ALA A C 1
ATOM 787 O O . ALA A 1 93 ? 7.535 -8.018 -24.990 1.00 95.88 93 ALA A O 1
ATOM 788 N N . ASN A 1 94 ? 9.058 -6.431 -24.645 1.00 96.69 94 ASN A N 1
ATOM 789 C CA . ASN A 1 94 ? 8.128 -5.547 -23.943 1.00 96.69 94 ASN A CA 1
ATOM 790 C C . ASN A 1 94 ? 7.070 -4.952 -24.891 1.00 96.69 94 ASN A C 1
ATOM 792 O O . ASN A 1 94 ? 5.884 -4.946 -24.555 1.00 96.69 94 ASN A O 1
ATOM 796 N N . ARG A 1 95 ? 7.464 -4.524 -26.098 1.00 95.88 95 ARG A N 1
ATOM 797 C CA . ARG A 1 95 ? 6.529 -4.053 -27.135 1.00 95.88 95 ARG A CA 1
ATOM 798 C C . ARG A 1 95 ? 5.521 -5.134 -27.506 1.00 95.88 95 ARG A C 1
ATOM 800 O O . ARG A 1 95 ? 4.328 -4.840 -27.548 1.00 95.88 95 ARG A O 1
ATOM 807 N N . GLU A 1 96 ? 5.973 -6.368 -27.706 1.00 96.62 96 GLU A N 1
ATOM 808 C CA . GLU A 1 96 ? 5.105 -7.509 -28.006 1.00 96.62 96 GLU A CA 1
ATOM 809 C C . GLU A 1 96 ? 4.122 -7.784 -26.867 1.00 96.62 96 GLU A C 1
ATOM 811 O O . GLU A 1 96 ? 2.911 -7.825 -27.090 1.00 96.62 96 GLU A O 1
ATOM 816 N N . ARG A 1 97 ? 4.607 -7.865 -25.620 1.00 96.25 97 ARG A N 1
ATOM 817 C CA . ARG A 1 97 ? 3.742 -8.024 -24.437 1.00 96.25 97 ARG A CA 1
ATOM 818 C C . ARG A 1 97 ? 2.699 -6.915 -24.338 1.00 96.25 97 ARG A C 1
ATOM 820 O O . ARG A 1 97 ? 1.542 -7.177 -24.006 1.00 96.25 97 ARG A O 1
ATOM 827 N N . GLN A 1 98 ? 3.085 -5.675 -24.630 1.00 94.00 98 GLN A N 1
ATOM 828 C CA . GLN A 1 98 ? 2.162 -4.548 -24.608 1.00 94.00 98 GLN A CA 1
ATOM 829 C C . GLN A 1 98 ? 1.146 -4.613 -25.755 1.00 94.00 98 GLN A C 1
ATOM 831 O O . GLN A 1 98 ? -0.013 -4.254 -25.550 1.00 94.00 98 GLN A O 1
ATOM 836 N N . ALA A 1 99 ? 1.548 -5.059 -26.945 1.00 94.25 99 ALA A N 1
ATOM 837 C CA . ALA A 1 99 ? 0.641 -5.263 -28.069 1.00 94.25 99 ALA A CA 1
ATOM 838 C C . ALA A 1 99 ? -0.400 -6.342 -27.740 1.00 94.25 99 ALA A C 1
ATOM 840 O O . ALA A 1 99 ? -1.596 -6.092 -27.875 1.00 94.25 99 ALA A O 1
ATOM 841 N N . VAL A 1 100 ? 0.038 -7.480 -27.195 1.00 95.94 100 VAL A N 1
ATOM 842 C CA . VAL A 1 100 ? -0.852 -8.552 -26.725 1.00 95.94 100 VAL A CA 1
ATOM 843 C C . VAL A 1 100 ? -1.815 -8.031 -25.660 1.00 95.94 100 VAL A C 1
ATOM 845 O O . VAL A 1 100 ? -3.022 -8.225 -25.781 1.00 95.94 100 VAL A O 1
ATOM 848 N N . ARG A 1 101 ? -1.316 -7.292 -24.658 1.00 93.00 101 ARG A N 1
ATOM 849 C CA . ARG A 1 101 ? -2.168 -6.690 -23.622 1.00 93.00 101 ARG A CA 1
ATOM 850 C C . ARG A 1 101 ? -3.248 -5.792 -24.226 1.00 93.00 101 ARG A C 1
ATOM 852 O O . ARG A 1 101 ? -4.394 -5.896 -23.819 1.00 93.00 101 ARG A O 1
ATOM 859 N N . ARG A 1 102 ? -2.909 -4.946 -25.205 1.00 91.62 102 ARG A N 1
ATOM 860 C CA . ARG A 1 102 ? -3.877 -4.057 -25.875 1.00 91.62 102 ARG A CA 1
ATOM 861 C C . ARG A 1 102 ? -4.944 -4.823 -26.656 1.00 91.62 102 ARG A C 1
ATOM 863 O O . ARG A 1 102 ? -6.103 -4.407 -26.667 1.00 91.62 102 ARG A O 1
ATOM 870 N N . VAL A 1 103 ? -4.560 -5.917 -27.313 1.00 93.62 103 VAL A N 1
ATOM 871 C CA . VAL A 1 103 ? -5.493 -6.775 -28.059 1.00 93.62 103 VAL A CA 1
ATOM 872 C C . VAL A 1 103 ? -6.475 -7.458 -27.108 1.00 93.62 103 VAL A C 1
ATOM 874 O O . VAL A 1 103 ? -7.667 -7.478 -27.396 1.00 93.62 103 VAL A O 1
ATOM 877 N N . LEU A 1 104 ? -5.987 -7.953 -25.968 1.00 95.06 104 LEU A N 1
ATOM 878 C CA . LEU A 1 104 ? -6.801 -8.640 -24.960 1.00 95.06 104 LEU A CA 1
ATOM 879 C C . LEU A 1 104 ? -7.623 -7.695 -24.071 1.00 95.06 104 LEU A C 1
ATOM 881 O O . LEU A 1 104 ? -8.514 -8.152 -23.363 1.00 95.06 104 LEU A O 1
ATOM 885 N N . GLN A 1 105 ? -7.324 -6.396 -24.094 1.00 91.75 105 GLN A N 1
ATOM 886 C CA . GLN A 1 105 ? -7.982 -5.396 -23.260 1.00 91.75 105 GLN A CA 1
ATOM 887 C C . GLN A 1 105 ? -9.457 -5.241 -23.641 1.00 91.75 105 GLN A C 1
ATOM 889 O O . GLN A 1 105 ? -9.796 -5.057 -24.815 1.00 91.75 105 GLN A O 1
ATOM 894 N N . THR A 1 106 ? -10.322 -5.254 -22.633 1.00 93.38 106 THR A N 1
ATOM 895 C CA . THR A 1 106 ? -11.763 -5.033 -22.801 1.00 93.38 106 THR A CA 1
ATOM 896 C C . THR A 1 106 ? -12.078 -3.557 -23.074 1.00 93.38 106 THR A C 1
ATOM 898 O O . THR A 1 106 ? -11.286 -2.666 -22.760 1.00 93.38 106 THR A O 1
ATOM 901 N N . GLU A 1 107 ? -13.248 -3.259 -23.650 1.00 92.25 107 GLU A N 1
ATOM 902 C CA . GLU A 1 107 ? -13.671 -1.866 -23.892 1.00 92.25 107 GLU A CA 1
ATOM 903 C C . GLU A 1 107 ? -13.780 -1.046 -22.594 1.00 92.25 107 GLU A C 1
ATOM 905 O O . GLU A 1 107 ? -13.376 0.115 -22.581 1.00 92.25 107 GLU A O 1
ATOM 910 N N . GLY A 1 108 ? -14.220 -1.657 -21.486 1.00 93.06 108 GLY A N 1
ATOM 911 C CA . GLY A 1 108 ? -14.267 -0.996 -20.176 1.00 93.06 108 GLY A CA 1
ATOM 912 C C . GLY A 1 108 ? -12.878 -0.588 -19.67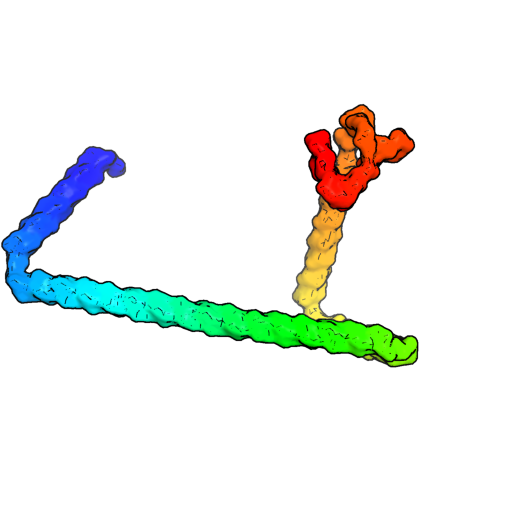7 1.00 93.06 108 GLY A C 1
ATOM 913 O O . GLY A 1 108 ? -12.646 0.574 -19.354 1.00 93.06 108 GLY A O 1
ATOM 914 N N . GLU A 1 109 ? -11.905 -1.500 -19.722 1.00 92.25 109 GLU A N 1
ATOM 915 C CA . GLU A 1 109 ? -10.518 -1.197 -19.336 1.00 92.25 109 GLU A CA 1
ATOM 916 C C . GLU A 1 109 ? -9.875 -0.133 -20.242 1.00 92.25 109 GLU A C 1
ATOM 918 O O . GLU A 1 109 ? -9.059 0.674 -19.781 1.00 92.25 109 GLU A O 1
ATOM 923 N N . ARG A 1 110 ? -10.223 -0.120 -21.538 1.00 89.94 110 ARG A N 1
ATOM 924 C CA . ARG A 1 110 ? -9.779 0.917 -22.486 1.00 89.94 110 ARG A CA 1
ATOM 925 C C . ARG A 1 110 ? -10.365 2.279 -22.131 1.00 89.94 110 ARG A C 1
ATOM 927 O O . ARG A 1 110 ? -9.662 3.287 -22.227 1.00 89.94 110 ARG A O 1
ATOM 934 N N . GLU A 1 111 ? -11.636 2.332 -21.752 1.00 92.44 111 GLU A N 1
ATOM 935 C CA . GLU A 1 111 ? -12.299 3.568 -21.346 1.00 92.44 111 GLU A CA 1
ATOM 936 C C . GLU A 1 111 ? -11.726 4.118 -20.034 1.00 92.44 111 GLU A C 1
ATOM 938 O O . GLU A 1 111 ? -11.360 5.295 -19.984 1.00 92.44 111 GLU A O 1
ATOM 943 N N . GLU A 1 112 ? -11.496 3.266 -19.035 1.00 93.94 112 GLU A N 1
ATOM 944 C CA . GLU A 1 112 ? -10.834 3.643 -17.779 1.00 93.94 112 GLU A CA 1
ATOM 945 C C . GLU A 1 112 ? -9.401 4.152 -17.995 1.00 93.94 112 GLU A C 1
ATOM 947 O O . GLU A 1 112 ? -8.945 5.103 -17.357 1.00 93.94 112 GLU A O 1
ATOM 952 N N . GLU A 1 113 ? -8.632 3.529 -18.893 1.00 91.75 113 GLU A N 1
ATOM 953 C CA . GLU A 1 113 ? -7.303 4.030 -19.248 1.00 91.75 113 GLU A CA 1
ATOM 954 C C . GLU A 1 113 ? -7.380 5.406 -19.925 1.00 91.75 113 GLU A C 1
ATOM 956 O O . GLU A 1 113 ? -6.623 6.317 -19.566 1.00 91.75 113 GLU A O 1
ATOM 961 N N . ARG A 1 114 ? -8.323 5.598 -20.857 1.00 93.12 114 ARG A N 1
ATOM 962 C CA . ARG A 1 114 ? -8.565 6.902 -21.496 1.00 93.12 114 ARG A CA 1
ATOM 963 C C . ARG A 1 114 ? -8.954 7.958 -20.468 1.00 93.12 114 ARG A C 1
ATOM 965 O O . ARG A 1 114 ? -8.464 9.085 -20.561 1.00 93.12 114 ARG A O 1
ATOM 972 N N . GLU A 1 115 ? -9.793 7.620 -19.497 1.00 93.75 115 GLU A N 1
ATOM 973 C CA . GLU A 1 115 ? -10.180 8.525 -18.419 1.00 93.75 115 GLU A CA 1
ATOM 974 C C . GLU A 1 115 ? -8.989 8.890 -17.530 1.00 93.75 115 GLU A C 1
ATOM 976 O O . GLU A 1 115 ? -8.701 10.078 -17.376 1.00 93.75 115 GLU A O 1
ATOM 981 N N . ARG A 1 116 ? -8.195 7.910 -17.081 1.00 93.19 116 ARG A N 1
ATOM 982 C CA . ARG A 1 116 ? -6.950 8.158 -16.326 1.00 93.19 116 ARG A CA 1
ATOM 983 C C . ARG A 1 116 ? -5.970 9.058 -17.079 1.00 93.19 116 ARG A C 1
ATOM 985 O O . ARG A 1 116 ? -5.258 9.866 -16.481 1.00 93.19 116 ARG A O 1
ATOM 992 N N . VAL A 1 117 ? -5.881 8.924 -18.403 1.00 93.94 117 VAL A N 1
ATOM 993 C CA . VAL A 1 117 ? -5.052 9.811 -19.237 1.00 93.94 117 VAL A CA 1
ATOM 994 C C . VAL A 1 117 ? -5.658 11.213 -19.333 1.00 93.94 117 VAL A C 1
ATOM 996 O O . VAL A 1 117 ? -4.922 12.197 -19.243 1.00 93.94 117 VAL A O 1
ATOM 999 N N . ARG A 1 118 ? -6.981 11.336 -19.502 1.00 92.75 118 ARG A N 1
ATOM 1000 C CA . ARG A 1 118 ? -7.680 12.634 -19.501 1.00 92.75 118 ARG A CA 1
ATOM 1001 C C . ARG A 1 118 ? -7.494 13.358 -18.171 1.00 92.75 118 ARG A C 1
ATOM 1003 O O . ARG A 1 118 ? -7.181 14.545 -18.188 1.00 92.75 118 ARG A O 1
ATOM 1010 N N . GLU A 1 119 ? -7.637 12.660 -17.052 1.00 90.31 119 GLU A N 1
ATOM 1011 C CA . GLU A 1 119 ? -7.439 13.200 -15.708 1.00 90.31 1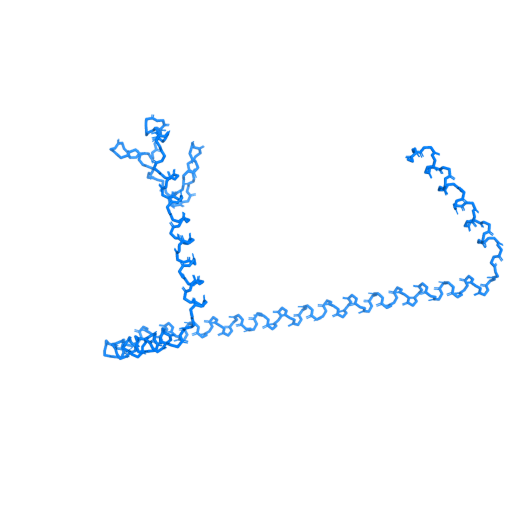19 GLU A CA 1
ATOM 1012 C C . GLU A 1 119 ? -6.007 13.704 -15.518 1.00 90.31 119 GLU A C 1
ATOM 1014 O O . GLU A 1 119 ? -5.813 14.873 -15.187 1.00 90.31 119 GLU A O 1
ATOM 1019 N N . ARG A 1 120 ? -5.000 12.885 -15.855 1.00 87.75 120 ARG A N 1
ATOM 1020 C CA . ARG A 1 120 ? -3.593 13.316 -15.835 1.00 87.75 120 ARG A CA 1
ATOM 1021 C C . ARG A 1 120 ? -3.354 14.567 -16.677 1.00 87.75 120 ARG A C 1
ATOM 1023 O O . ARG A 1 120 ? -2.678 15.490 -16.243 1.00 87.75 120 ARG A O 1
ATOM 1030 N N . ARG A 1 121 ? -3.946 14.649 -17.871 1.00 85.69 121 ARG A N 1
ATOM 1031 C CA . ARG A 1 121 ? -3.838 15.852 -18.715 1.00 85.69 121 ARG A CA 1
ATOM 1032 C C . ARG A 1 121 ? -4.540 17.064 -18.101 1.00 85.69 121 ARG A C 1
ATOM 1034 O O . ARG A 1 121 ? -4.051 18.177 -18.274 1.00 85.69 121 ARG A O 1
ATOM 1041 N N . ARG A 1 122 ? -5.670 16.883 -17.407 1.00 78.12 122 ARG A N 1
ATOM 1042 C CA . ARG A 1 122 ? -6.375 17.969 -16.705 1.00 78.12 122 ARG A CA 1
ATOM 1043 C C . ARG A 1 122 ? -5.545 18.513 -15.548 1.00 78.12 122 ARG A C 1
ATOM 1045 O O . ARG A 1 122 ? -5.437 19.728 -15.438 1.00 78.12 122 ARG A O 1
ATOM 1052 N N . THR A 1 123 ? -4.928 17.653 -14.737 1.00 70.00 123 THR A N 1
ATOM 1053 C CA . THR A 1 123 ? -4.092 18.094 -13.608 1.00 70.00 123 THR A CA 1
ATOM 1054 C C . THR A 1 123 ? -2.836 18.821 -14.082 1.00 70.00 123 THR A C 1
ATOM 1056 O O . THR A 1 123 ? -2.515 19.879 -13.544 1.00 70.00 123 THR A O 1
ATOM 1059 N N . THR A 1 124 ? -2.182 18.336 -15.144 1.00 70.50 124 THR A N 1
ATOM 1060 C CA . THR A 1 124 ? -1.061 19.052 -15.774 1.00 70.50 124 THR A CA 1
ATOM 1061 C C . THR A 1 124 ? -1.500 20.408 -16.324 1.00 70.50 124 THR A C 1
ATOM 1063 O O . THR A 1 124 ? -0.915 21.420 -15.963 1.00 70.50 124 THR A O 1
ATOM 1066 N N . ARG A 1 125 ? -2.588 20.469 -17.107 1.00 63.25 125 ARG A N 1
ATOM 1067 C CA . ARG A 1 125 ? -3.098 21.747 -17.635 1.00 63.25 125 ARG A CA 1
ATOM 1068 C C . ARG A 1 125 ? -3.498 22.720 -16.531 1.00 63.25 125 ARG A C 1
ATOM 1070 O O . ARG A 1 125 ? -3.239 23.903 -16.663 1.00 63.25 125 ARG A O 1
ATOM 1077 N N . HIS A 1 126 ? -4.117 22.247 -15.452 1.00 59.72 126 HIS A N 1
ATOM 1078 C CA . HIS A 1 126 ? -4.485 23.100 -14.324 1.00 59.72 126 HIS A CA 1
ATOM 1079 C C . HIS A 1 126 ? -3.247 23.683 -13.630 1.00 59.72 126 HIS A C 1
ATOM 1081 O O . HIS A 1 126 ? -3.206 24.880 -13.359 1.00 59.72 126 HIS A O 1
ATOM 1087 N N . ARG A 1 127 ? -2.202 22.868 -13.431 1.00 59.19 127 ARG A N 1
ATOM 1088 C CA . ARG A 1 127 ? -0.896 23.335 -12.950 1.00 59.19 127 ARG A CA 1
ATOM 1089 C C . ARG A 1 127 ? -0.291 24.388 -13.885 1.00 59.19 127 ARG A C 1
ATOM 1091 O O . ARG A 1 127 ? 0.176 25.419 -13.410 1.00 59.19 127 ARG A O 1
ATOM 1098 N N . ASP A 1 128 ? -0.333 24.152 -15.192 1.00 60.22 128 ASP A N 1
ATOM 1099 C CA . ASP A 1 128 ? 0.229 25.067 -16.190 1.00 60.22 128 ASP A CA 1
ATOM 1100 C C . ASP A 1 128 ? -0.571 26.377 -16.302 1.00 60.22 128 ASP A C 1
ATOM 1102 O O . ASP A 1 128 ? 0.013 27.437 -16.511 1.00 60.22 128 ASP A O 1
ATOM 1106 N N . ILE A 1 129 ? -1.895 26.332 -16.123 1.00 57.62 129 ILE A N 1
ATOM 1107 C CA . ILE A 1 129 ? -2.773 27.514 -16.094 1.00 57.62 129 ILE A CA 1
ATOM 1108 C C . ILE A 1 129 ? -2.490 28.369 -14.854 1.00 57.62 129 ILE A C 1
ATOM 1110 O O . ILE A 1 129 ? -2.394 29.586 -14.971 1.00 57.62 129 ILE A O 1
ATOM 1114 N N . LEU A 1 130 ? -2.293 27.757 -13.681 1.00 55.97 130 LEU A N 1
ATOM 1115 C CA . LEU A 1 130 ? -1.899 28.488 -12.469 1.00 55.97 130 LEU A CA 1
ATOM 1116 C C . LEU A 1 130 ? -0.516 29.142 -12.613 1.00 55.97 130 LEU A C 1
ATOM 1118 O O . LEU A 1 130 ? -0.302 30.240 -12.108 1.00 55.97 130 LEU A O 1
ATOM 1122 N N . ALA A 1 131 ? 0.410 28.501 -13.332 1.00 54.97 131 ALA A N 1
ATOM 1123 C CA . ALA A 1 131 ? 1.742 29.045 -13.598 1.00 54.97 131 ALA A CA 1
ATOM 1124 C C . ALA A 1 131 ? 1.755 30.201 -14.621 1.00 54.97 131 ALA A C 1
ATOM 1126 O O . ALA A 1 131 ? 2.716 30.967 -14.642 1.00 54.97 131 ALA A O 1
ATOM 1127 N N . ASN A 1 132 ? 0.716 30.328 -15.457 1.00 54.22 132 ASN A N 1
ATOM 1128 C CA . ASN A 1 132 ? 0.610 31.322 -16.535 1.00 54.22 132 ASN A CA 1
ATOM 1129 C C . ASN A 1 132 ? -0.632 32.227 -16.393 1.00 54.22 132 ASN A C 1
ATOM 1131 O O . ASN A 1 132 ? -1.132 32.741 -17.392 1.00 54.22 132 ASN A O 1
ATOM 1135 N N . HIS A 1 133 ? -1.169 32.388 -15.180 1.00 57.62 133 HIS A N 1
ATOM 1136 C CA . HIS A 1 133 ? -2.373 33.190 -14.952 1.00 57.62 133 HIS A CA 1
ATOM 1137 C C . HIS A 1 133 ? -2.135 34.657 -15.350 1.00 57.62 133 HIS A C 1
ATOM 1139 O O . HIS A 1 133 ? -1.101 35.220 -15.003 1.00 57.62 133 HIS A O 1
ATOM 1145 N N . GLU A 1 134 ? -3.093 35.290 -16.037 1.00 54.88 134 GLU A N 1
ATOM 1146 C CA . GLU A 1 134 ? -2.984 36.672 -16.551 1.00 54.88 134 GLU A CA 1
ATOM 1147 C C . GLU A 1 134 ? -2.774 37.726 -15.441 1.00 54.88 134 GLU A C 1
ATOM 1149 O O . GLU A 1 134 ? -2.232 38.804 -15.685 1.00 54.88 134 GLU A O 1
ATOM 1154 N N . ASP A 1 135 ? -3.124 37.385 -14.197 1.00 55.09 135 ASP A N 1
ATOM 1155 C CA . ASP A 1 135 ? -2.856 38.209 -13.009 1.00 55.09 135 ASP A CA 1
ATOM 1156 C C . ASP A 1 135 ? -1.437 38.050 -12.443 1.00 55.09 135 ASP A C 1
ATOM 1158 O O . ASP A 1 135 ? -1.051 38.779 -11.522 1.00 55.09 135 ASP A O 1
ATOM 1162 N N . PHE A 1 136 ? -0.629 37.128 -12.977 1.00 58.28 136 PHE A N 1
ATOM 1163 C CA . PHE A 1 136 ? 0.795 37.079 -12.672 1.00 58.28 136 PHE A CA 1
ATOM 1164 C C . PHE A 1 136 ? 1.461 38.290 -13.317 1.00 58.28 136 PHE A C 1
ATOM 1166 O O . PHE A 1 136 ? 1.876 38.263 -14.471 1.00 58.28 136 PHE A O 1
ATOM 1173 N N . ARG A 1 137 ? 1.539 39.384 -12.559 1.00 56.16 137 ARG A N 1
ATOM 1174 C CA . ARG A 1 137 ? 2.217 40.616 -12.958 1.00 56.16 137 ARG A CA 1
ATOM 1175 C C . ARG A 1 137 ? 3.700 40.483 -12.635 1.00 56.16 137 ARG A C 1
ATOM 1177 O O . ARG A 1 137 ? 4.073 40.657 -11.471 1.00 56.16 137 ARG A O 1
ATOM 1184 N N . PRO A 1 138 ? 4.582 40.269 -13.629 1.00 56.81 138 PRO A N 1
ATOM 1185 C CA . PRO A 1 138 ? 6.007 40.089 -13.367 1.00 56.81 138 PRO A CA 1
ATOM 1186 C C . PRO A 1 138 ? 6.637 41.343 -12.743 1.00 56.81 138 PRO A C 1
ATOM 1188 O O . PRO A 1 138 ? 7.685 41.277 -12.121 1.00 56.81 138 PRO A O 1
ATOM 1191 N N . SER A 1 139 ? 6.001 42.511 -12.891 1.00 56.69 139 SER A N 1
ATOM 1192 C CA . SER A 1 139 ? 6.384 43.773 -12.243 1.00 56.69 139 SER A CA 1
ATOM 1193 C C . SER A 1 139 ? 6.202 43.810 -10.728 1.00 56.69 139 SER A C 1
ATOM 1195 O O . SER A 1 139 ? 6.800 44.673 -10.095 1.00 5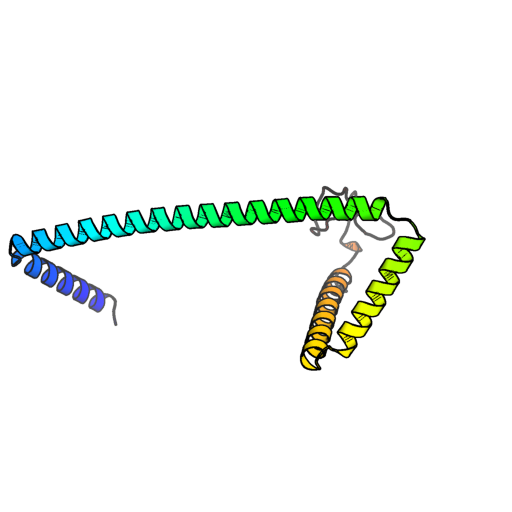6.69 139 SER A O 1
ATOM 1197 N N . MET A 1 140 ? 5.413 42.907 -10.141 1.00 57.53 140 MET A N 1
ATOM 1198 C CA . MET A 1 140 ? 5.254 42.815 -8.683 1.00 57.53 140 MET A CA 1
ATOM 1199 C C . MET A 1 140 ? 6.306 41.913 -8.024 1.00 57.53 140 MET A C 1
ATOM 1201 O O . MET A 1 140 ? 6.378 41.852 -6.799 1.00 57.53 140 MET A O 1
ATOM 1205 N N . VAL A 1 141 ? 7.121 41.214 -8.821 1.00 56.84 141 VAL A N 1
ATOM 1206 C CA . VAL A 1 141 ? 8.191 40.333 -8.347 1.00 56.84 141 VAL A CA 1
ATOM 1207 C C . VAL A 1 141 ? 9.512 41.100 -8.435 1.00 56.84 141 VAL A C 1
ATOM 1209 O O . VAL A 1 141 ? 10.151 41.144 -9.484 1.00 56.84 141 VAL A O 1
ATOM 1212 N N . THR A 1 142 ? 9.902 41.750 -7.338 1.00 55.34 142 THR A N 1
ATOM 1213 C CA . THR A 1 142 ? 11.155 42.514 -7.221 1.00 55.34 142 THR A CA 1
ATOM 1214 C C . THR A 1 142 ? 11.947 42.065 -5.991 1.00 55.34 142 THR A C 1
ATOM 1216 O O . THR A 1 142 ? 11.371 41.733 -4.956 1.00 55.34 142 THR A O 1
ATOM 1219 N N . GLY A 1 143 ? 13.278 42.018 -6.104 1.00 59.75 143 GLY A N 1
ATOM 1220 C CA . GLY A 1 143 ? 14.174 41.679 -4.995 1.00 59.75 143 GLY A CA 1
ATOM 1221 C C . GLY A 1 143 ? 15.453 40.946 -5.428 1.00 59.75 143 GLY A C 1
ATOM 1222 O O . GLY A 1 143 ? 15.507 40.398 -6.533 1.00 59.75 143 GLY A O 1
ATOM 1223 N N . PRO A 1 144 ? 16.492 40.915 -4.571 1.00 55.09 144 PRO A N 1
ATOM 1224 C CA . PRO A 1 144 ? 17.723 40.176 -4.841 1.00 55.09 144 PRO A CA 1
ATOM 1225 C C . PRO A 1 144 ? 17.417 38.672 -4.952 1.00 55.09 144 PRO A C 1
ATOM 1227 O O . PRO A 1 144 ? 16.982 38.047 -3.988 1.00 55.09 144 PRO A O 1
ATOM 1230 N N . GLY A 1 145 ? 17.602 38.101 -6.149 1.00 58.91 145 GLY A N 1
ATOM 1231 C CA . GLY A 1 145 ? 17.258 36.703 -6.467 1.00 58.91 145 GLY A CA 1
ATOM 1232 C C . GLY A 1 145 ? 16.189 36.524 -7.553 1.00 58.91 145 GLY A C 1
ATOM 1233 O O . GLY A 1 145 ? 15.740 35.401 -7.795 1.00 58.91 145 GLY A O 1
ATOM 1234 N N . VAL A 1 146 ? 15.779 37.605 -8.216 1.00 61.59 146 VAL A N 1
ATOM 1235 C CA . VAL A 1 146 ? 14.918 37.592 -9.407 1.00 61.59 146 VAL A CA 1
ATOM 1236 C C . VAL A 1 146 ? 15.777 37.921 -10.632 1.00 61.59 146 VAL A C 1
ATOM 1238 O O . VAL A 1 146 ? 16.542 38.877 -10.606 1.00 61.59 146 VAL A O 1
ATOM 1241 N N . ASP A 1 147 ? 15.688 37.110 -11.685 1.00 61.28 147 ASP A N 1
ATOM 1242 C CA . ASP A 1 147 ? 16.349 37.356 -12.972 1.00 61.28 147 ASP A CA 1
ATOM 1243 C C . ASP A 1 147 ? 15.671 38.552 -13.662 1.00 61.28 147 ASP A C 1
ATOM 1245 O O . ASP A 1 147 ? 14.467 38.505 -13.890 1.00 61.28 147 ASP A O 1
ATOM 1249 N N . GLU A 1 148 ? 16.390 39.635 -13.956 1.00 58.72 148 GLU A N 1
ATOM 1250 C CA . GLU A 1 148 ? 15.787 40.886 -14.448 1.00 58.72 148 GLU A CA 1
ATOM 1251 C C . GLU A 1 148 ? 15.167 40.760 -15.849 1.00 58.72 148 GLU A C 1
ATOM 1253 O O . GLU A 1 148 ? 14.197 41.459 -16.152 1.00 58.72 148 GLU A O 1
ATOM 1258 N N . GLU A 1 149 ? 15.668 39.836 -16.674 1.00 58.69 149 GLU A N 1
ATOM 1259 C CA . GLU A 1 149 ? 15.234 39.651 -18.063 1.00 58.69 149 GLU A CA 1
ATOM 1260 C C . GLU A 1 149 ? 13.932 38.843 -18.146 1.00 58.69 149 GLU A C 1
ATOM 1262 O O . GLU A 1 149 ? 13.005 39.194 -18.873 1.00 58.69 149 GLU A O 1
ATOM 1267 N N . ASN A 1 150 ? 13.827 37.789 -17.334 1.00 60.50 150 ASN A N 1
ATOM 1268 C CA . ASN A 1 150 ? 12.677 36.879 -17.346 1.00 60.50 150 ASN A CA 1
ATOM 1269 C C . ASN A 1 150 ? 11.747 37.046 -16.134 1.00 60.50 150 ASN A C 1
ATOM 1271 O O . ASN A 1 150 ? 10.703 36.396 -16.066 1.00 60.50 150 ASN A O 1
ATOM 1275 N N . ARG A 1 151 ? 12.143 37.870 -15.155 1.00 60.34 151 ARG A N 1
ATOM 1276 C CA . ARG A 1 151 ? 11.482 38.097 -13.854 1.00 60.34 151 ARG A CA 1
ATOM 1277 C C . ARG A 1 151 ? 11.098 36.809 -13.124 1.00 60.34 151 ARG A C 1
ATOM 1279 O O . ARG A 1 151 ? 10.091 36.736 -12.423 1.00 60.34 151 ARG A O 1
ATOM 1286 N N . ARG A 1 152 ? 11.932 35.776 -13.292 1.00 61.06 152 ARG A N 1
ATOM 1287 C CA . ARG A 1 152 ? 11.822 34.465 -12.637 1.00 61.06 152 ARG A CA 1
ATOM 1288 C C . ARG A 1 152 ? 12.787 34.380 -11.462 1.00 61.06 152 ARG A C 1
ATOM 1290 O O . ARG A 1 152 ? 13.888 34.921 -11.504 1.00 61.06 152 ARG A O 1
ATOM 1297 N N . HIS A 1 153 ? 12.394 33.651 -10.427 1.00 59.72 153 HIS A N 1
ATOM 1298 C CA . HIS A 1 153 ? 13.229 33.412 -9.257 1.00 59.72 153 HIS A CA 1
ATOM 1299 C C . HIS A 1 153 ? 14.445 32.534 -9.593 1.00 59.72 153 HIS A C 1
ATOM 1301 O O . HIS A 1 153 ? 14.298 31.377 -9.985 1.00 59.72 153 HIS A O 1
ATOM 1307 N N . ARG A 1 154 ? 15.656 33.051 -9.365 1.00 59.94 154 ARG A N 1
ATOM 1308 C CA . ARG A 1 154 ? 16.874 32.243 -9.205 1.00 59.94 154 ARG A CA 1
ATOM 1309 C C . ARG A 1 154 ? 17.118 32.029 -7.716 1.00 59.94 154 ARG A C 1
ATOM 1311 O O . ARG A 1 154 ? 18.058 32.569 -7.143 1.00 59.94 154 ARG A O 1
ATOM 1318 N N . LEU A 1 155 ? 16.245 31.255 -7.079 1.00 58.12 155 LEU A N 1
ATOM 1319 C CA . LEU A 1 155 ? 16.447 30.878 -5.682 1.00 58.12 155 LEU A CA 1
ATOM 1320 C C . LEU A 1 155 ? 17.415 29.691 -5.583 1.00 58.12 155 LEU A C 1
ATOM 1322 O O . LEU A 1 155 ? 17.426 28.824 -6.468 1.00 58.12 155 LEU A O 1
ATOM 1326 N N . PRO A 1 156 ? 18.225 29.622 -4.515 1.00 60.38 156 PRO A N 1
ATOM 1327 C CA . PRO A 1 156 ? 18.893 28.392 -4.120 1.00 60.38 156 PRO A CA 1
ATOM 1328 C C . PRO A 1 156 ? 17.856 27.284 -3.849 1.00 60.38 156 PRO A C 1
ATOM 1330 O O . PRO A 1 156 ? 16.742 27.594 -3.427 1.00 60.38 156 PRO A O 1
ATOM 1333 N N . PRO A 1 157 ? 18.206 25.997 -4.022 1.00 58.47 157 PRO A N 1
ATOM 1334 C CA . PRO A 1 157 ? 17.269 24.873 -3.873 1.00 58.47 157 PRO A CA 1
ATOM 1335 C C . PRO A 1 157 ? 16.598 24.766 -2.493 1.00 58.47 157 PRO A C 1
ATOM 1337 O O . PRO A 1 157 ? 15.587 24.092 -2.347 1.00 58.47 157 PRO A O 1
ATOM 1340 N N . SER A 1 158 ? 17.174 25.401 -1.472 1.00 60.97 158 SER A N 1
ATOM 1341 C CA . SER A 1 158 ? 16.741 25.312 -0.077 1.00 60.97 158 SER A CA 1
ATOM 1342 C C . SER A 1 158 ? 15.832 26.456 0.377 1.00 60.97 158 SER A C 1
ATOM 1344 O O . SER A 1 158 ? 15.460 26.490 1.548 1.00 60.97 158 SER A O 1
ATOM 1346 N N . THR A 1 159 ? 15.518 27.423 -0.490 1.00 59.66 159 THR A N 1
ATOM 1347 C CA . THR A 1 159 ? 14.906 28.687 -0.057 1.00 59.66 159 THR A CA 1
ATOM 1348 C C . THR A 1 159 ? 13.585 28.944 -0.772 1.00 59.66 159 THR A C 1
ATOM 1350 O O . THR A 1 159 ? 13.533 29.022 -1.998 1.00 59.66 159 THR A O 1
ATOM 1353 N N . VAL A 1 160 ? 12.519 29.123 0.010 1.00 57.56 160 VAL A N 1
ATOM 1354 C CA . VAL A 1 160 ? 11.191 29.522 -0.473 1.00 57.56 160 VAL A CA 1
ATOM 1355 C C . VAL A 1 160 ? 11.108 31.047 -0.482 1.00 57.56 160 VAL A C 1
ATOM 1357 O O . VAL A 1 160 ? 11.476 31.698 0.498 1.00 57.56 160 VAL A O 1
ATOM 1360 N N . CYS A 1 161 ? 10.638 31.641 -1.579 1.00 61.78 161 CYS A N 1
ATOM 1361 C CA . CYS A 1 161 ? 10.439 33.086 -1.641 1.00 61.78 161 CYS A CA 1
ATOM 1362 C C . CYS A 1 161 ? 9.287 33.502 -0.724 1.00 61.78 161 CYS A C 1
ATOM 1364 O O . CYS A 1 161 ? 8.150 33.107 -0.953 1.00 61.78 161 CYS A O 1
ATOM 1366 N N . ALA A 1 162 ? 9.546 34.373 0.250 1.00 54.91 162 ALA A N 1
ATOM 1367 C CA . ALA A 1 162 ? 8.514 34.873 1.162 1.00 54.91 162 ALA A CA 1
ATOM 1368 C C . ALA A 1 162 ? 7.420 35.718 0.473 1.00 54.91 162 ALA A C 1
ATOM 1370 O O . ALA A 1 162 ? 6.353 35.920 1.043 1.00 54.91 162 ALA A O 1
ATOM 1371 N N . GLN A 1 163 ? 7.671 36.217 -0.743 1.00 53.12 163 GLN A N 1
ATOM 1372 C CA . GLN A 1 163 ? 6.755 37.108 -1.463 1.00 53.12 163 GLN A CA 1
ATOM 1373 C C . GLN A 1 163 ? 5.713 36.360 -2.305 1.00 53.12 163 GLN A C 1
ATOM 1375 O O . GLN A 1 163 ? 4.601 36.846 -2.485 1.00 53.12 163 GLN A O 1
ATOM 1380 N N . CYS A 1 164 ? 6.069 35.197 -2.849 1.00 59.12 164 CYS A N 1
ATOM 1381 C CA . CYS A 1 164 ? 5.209 34.436 -3.762 1.00 59.12 164 CYS A CA 1
ATOM 1382 C C . CYS A 1 164 ? 5.145 32.937 -3.431 1.00 59.12 164 CYS A C 1
ATOM 1384 O O . CYS A 1 164 ? 4.530 32.175 -4.172 1.00 59.12 164 CYS A O 1
ATOM 1386 N N . ASN A 1 165 ? 5.802 32.500 -2.350 1.00 55.59 165 ASN A N 1
ATOM 1387 C CA . ASN A 1 165 ? 5.986 31.100 -1.957 1.00 55.59 165 ASN A CA 1
ATOM 1388 C C . ASN A 1 165 ? 6.533 30.188 -3.069 1.00 55.59 165 ASN A C 1
ATOM 1390 O O . ASN A 1 165 ? 6.421 28.964 -2.987 1.00 55.59 165 ASN A O 1
ATOM 1394 N N . ALA A 1 166 ? 7.160 30.763 -4.100 1.00 55.66 166 ALA A N 1
ATOM 1395 C CA . ALA A 1 166 ? 7.830 29.987 -5.125 1.00 55.66 166 ALA A CA 1
ATOM 1396 C C . ALA A 1 166 ? 9.077 29.321 -4.536 1.00 55.66 166 ALA A C 1
ATOM 1398 O O . ALA A 1 166 ? 9.869 29.940 -3.820 1.00 55.66 166 ALA A O 1
ATOM 1399 N N . TRP A 1 167 ? 9.241 28.054 -4.880 1.00 53.12 167 TRP A N 1
ATOM 1400 C CA . TRP A 1 167 ? 10.427 27.244 -4.654 1.00 53.12 167 TRP A CA 1
ATOM 1401 C C . TRP A 1 167 ? 10.924 26.775 -6.024 1.00 53.12 167 TRP A C 1
ATOM 1403 O O . TRP A 1 167 ? 10.167 26.816 -7.000 1.00 53.12 167 TRP A O 1
ATOM 1413 N N . LYS A 1 168 ? 12.205 26.424 -6.119 1.00 47.72 168 LYS A N 1
ATOM 1414 C CA . LYS A 1 168 ? 12.785 25.934 -7.370 1.00 47.72 168 LYS A CA 1
ATOM 1415 C C . LYS A 1 168 ? 12.391 24.484 -7.623 1.00 47.72 168 LYS A C 1
ATOM 1417 O O . LYS A 1 168 ? 12.497 23.697 -6.659 1.00 47.72 168 LYS A O 1
#

Radius of gyration: 34.27 Å; chains: 1; bounding box: 63×56×76 Å

Organism: Phytophthora nicotianae (NCBI:txid4792)

pLDDT: mean 82.66, std 15.89, range [47.72, 97.38]

Foldseek 3Di:
DDPVVVVVVVVVVVVVVVVVVVPDDPVVVVVVVVVVVVVVVVVVVVVVVVVVVVVVVVVVVVVVVVVVVVVVVVVVVVVVPDDPVRVVVVVVVVVVVVVVCVVPDDPVNVVVVVVVVVVVVVVVVVVVCVVVPPPPDLVQQDDDQADPVVSHGNDDQVDQDPRPRDHD

Sequence (168 aa):
MSSSQLERTRQKNAERHRLRRAQRKAEEVEADRERNRLSHQAQRSLRTQVAREHEREQQAEDERKEEREANAVVQATQRSQQTDDERHIERDANRERQAVRRVLQTEGEREEERERVRERRRTTRHRDILANHEDFRPSMVTGPGVDEENRRHRLPPSTVCAQCNAWK